Protein AF-A0ABD0PZW1-F1 (afdb_monomer)

Sequence (66 aa):
ENLLMRIHFHISDETKEDICTAKHCIPHQKFAMTLFEQCVCNNCGATSDPLPFIQMVHYISTTSLW

Solvent-accessible surface area (backbone atoms only — not comparable to full-atom values): 4304 Å² total; per-residue (Å²): 137,61,70,53,59,57,51,36,23,70,65,48,79,65,48,85,59,78,79,69,82,55,94,76,28,58,42,62,74,76,40,42,45,83,45,68,51,64,56,65,38,91,88,77,68,52,64,54,78,71,45,77,47,63,45,64,73,82,88,69,57,76,80,73,78,107

Structure (mmCIF, N/CA/C/O backbone):
data_AF-A0ABD0PZW1-F1
#
_entry.id   AF-A0ABD0PZW1-F1
#
loop_
_atom_site.group_PDB
_atom_site.id
_atom_site.type_symbol
_atom_site.label_atom_id
_atom_site.label_alt_id
_atom_site.label_comp_id
_atom_site.label_asym_id
_atom_site.label_entity_id
_atom_site.label_seq_id
_atom_site.pdbx_PDB_ins_code
_atom_site.Cartn_x
_atom_site.Cartn_y
_atom_site.Cartn_z
_atom_site.occupancy
_atom_site.B_iso_or_equiv
_atom_site.auth_seq_id
_atom_site.auth_comp_id
_atom_site.auth_asym_id
_atom_site.auth_atom_id
_atom_site.pdbx_PDB_model_num
ATOM 1 N N . GLU A 1 1 ? -1.050 -13.971 -7.075 1.00 52.78 1 GLU A N 1
ATOM 2 C CA . GLU A 1 1 ? 0.202 -13.189 -6.964 1.00 52.78 1 GLU A CA 1
ATOM 3 C C . GLU A 1 1 ? -0.009 -11.827 -7.632 1.00 52.78 1 GLU A C 1
ATOM 5 O O . GLU A 1 1 ? -0.606 -11.799 -8.702 1.00 52.78 1 GLU A O 1
ATOM 10 N N . ASN A 1 2 ? 0.358 -10.710 -6.987 1.00 74.56 2 ASN A N 1
ATOM 11 C CA . ASN A 1 2 ? 0.050 -9.344 -7.450 1.00 74.56 2 ASN A CA 1
ATOM 12 C C . ASN A 1 2 ? 1.197 -8.802 -8.332 1.00 74.56 2 ASN A C 1
ATOM 14 O O . ASN A 1 2 ? 2.351 -8.780 -7.905 1.00 74.56 2 ASN A O 1
ATOM 18 N N . LEU A 1 3 ? 0.890 -8.355 -9.556 1.00 85.94 3 LEU A N 1
ATOM 19 C CA . LEU A 1 3 ? 1.876 -7.809 -10.503 1.00 85.94 3 LEU A CA 1
ATOM 20 C C . LEU A 1 3 ? 2.682 -6.639 -9.911 1.00 85.94 3 LEU A C 1
ATOM 22 O O . LEU A 1 3 ? 3.888 -6.549 -10.135 1.00 85.94 3 LEU A O 1
ATOM 26 N N . LEU A 1 4 ? 2.038 -5.769 -9.130 1.00 89.00 4 LEU A N 1
ATOM 27 C CA . 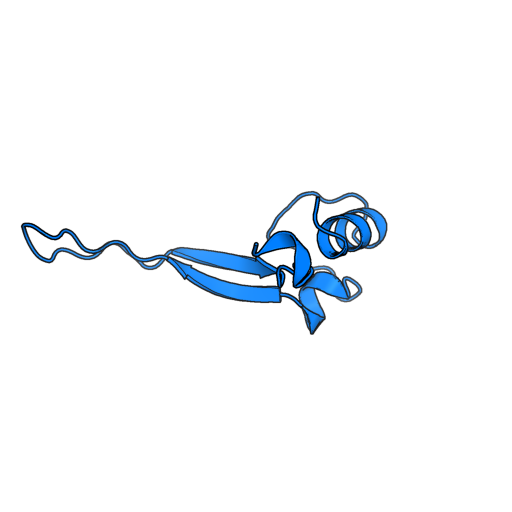LEU A 1 4 ? 2.681 -4.613 -8.507 1.00 89.00 4 LEU A CA 1
ATOM 28 C C . LEU A 1 4 ? 3.716 -5.030 -7.454 1.00 89.00 4 LEU A C 1
ATOM 30 O O . LEU A 1 4 ? 4.770 -4.404 -7.386 1.00 89.00 4 LEU A O 1
ATOM 34 N N . MET A 1 5 ? 3.476 -6.124 -6.714 1.00 86.88 5 MET A N 1
ATOM 35 C CA . MET A 1 5 ? 4.459 -6.687 -5.771 1.00 86.88 5 MET A CA 1
ATOM 36 C C . MET A 1 5 ? 5.708 -7.196 -6.496 1.00 86.88 5 MET A C 1
ATOM 38 O O . MET A 1 5 ? 6.821 -6.959 -6.035 1.00 86.88 5 MET A O 1
ATOM 42 N N . ARG A 1 6 ? 5.544 -7.848 -7.656 1.00 87.62 6 ARG A N 1
ATOM 43 C CA . ARG A 1 6 ? 6.685 -8.310 -8.466 1.00 87.62 6 ARG A CA 1
ATOM 44 C C . ARG A 1 6 ? 7.517 -7.136 -8.977 1.00 87.62 6 ARG A C 1
ATOM 46 O O . ARG A 1 6 ? 8.740 -7.177 -8.910 1.00 87.62 6 ARG A O 1
ATOM 53 N N . ILE A 1 7 ? 6.862 -6.076 -9.454 1.00 89.50 7 ILE A N 1
ATOM 54 C CA . ILE A 1 7 ? 7.554 -4.857 -9.892 1.00 89.50 7 ILE A CA 1
ATOM 55 C C . ILE A 1 7 ? 8.272 -4.201 -8.708 1.00 89.50 7 ILE A C 1
ATOM 57 O O . ILE A 1 7 ? 9.446 -3.871 -8.842 1.00 89.50 7 ILE A O 1
ATOM 61 N N . HIS A 1 8 ? 7.603 -4.046 -7.559 1.00 90.88 8 HIS A N 1
ATOM 62 C CA . HIS A 1 8 ? 8.184 -3.463 -6.346 1.00 90.88 8 HIS A CA 1
ATOM 63 C C . HIS A 1 8 ? 9.464 -4.191 -5.940 1.00 90.88 8 HIS A C 1
ATOM 65 O O . HIS A 1 8 ? 10.491 -3.529 -5.789 1.00 90.88 8 HIS A O 1
ATOM 71 N N . PHE A 1 9 ? 9.412 -5.522 -5.852 1.00 89.50 9 PHE A N 1
ATOM 72 C CA . PHE A 1 9 ? 10.557 -6.351 -5.492 1.00 89.50 9 PHE A CA 1
ATOM 73 C C . PHE A 1 9 ? 11.759 -6.073 -6.403 1.00 89.50 9 PHE A C 1
ATOM 75 O O . PHE A 1 9 ? 12.848 -5.783 -5.925 1.00 89.50 9 PHE A O 1
ATOM 82 N N . HIS A 1 10 ? 11.565 -6.062 -7.723 1.00 89.06 10 HIS A N 1
ATOM 83 C CA . HIS A 1 10 ? 12.679 -5.872 -8.654 1.00 89.06 10 HIS A CA 1
ATOM 84 C C . HIS A 1 10 ? 13.243 -4.451 -8.683 1.00 89.06 10 HIS A C 1
ATOM 86 O O . HIS A 1 10 ? 14.439 -4.283 -8.898 1.00 89.06 10 HIS A O 1
ATOM 92 N N . ILE A 1 11 ? 12.409 -3.424 -8.504 1.00 89.19 11 ILE A N 1
ATOM 93 C CA . ILE A 1 11 ? 12.886 -2.038 -8.603 1.00 89.19 11 ILE A CA 1
ATOM 94 C C . ILE A 1 11 ? 13.346 -1.464 -7.269 1.00 89.19 11 ILE A C 1
ATOM 96 O O . ILE A 1 11 ? 14.011 -0.444 -7.292 1.00 89.19 11 ILE A O 1
ATOM 100 N N . SER A 1 12 ? 12.992 -2.077 -6.137 1.00 85.88 12 SER A N 1
ATOM 101 C CA . SER A 1 12 ? 13.283 -1.561 -4.789 1.00 85.88 12 SER A CA 1
ATOM 102 C C . SER A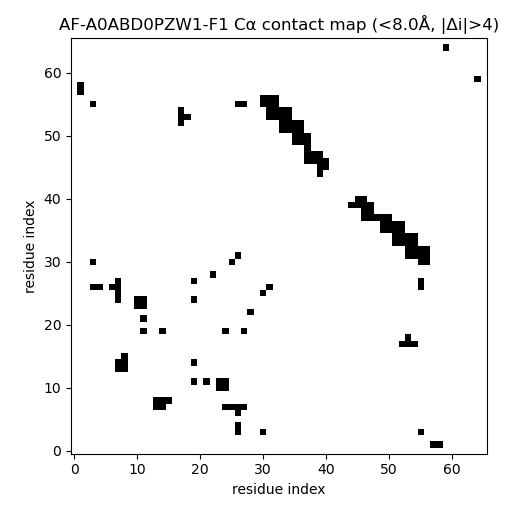 1 12 ? 14.397 -2.353 -4.102 1.00 85.88 12 SER A C 1
ATOM 104 O O . SER A 1 12 ? 14.342 -2.540 -2.890 1.00 85.88 12 SER A O 1
ATOM 106 N N . ASP A 1 13 ? 15.367 -2.845 -4.877 1.00 80.62 13 ASP A N 1
ATOM 107 C CA . ASP A 1 13 ? 16.513 -3.630 -4.389 1.00 80.62 13 ASP A CA 1
ATOM 108 C C . ASP A 1 13 ? 16.106 -4.908 -3.630 1.00 80.62 13 ASP A C 1
ATOM 110 O O . ASP A 1 13 ? 16.607 -5.208 -2.553 1.00 80.62 13 ASP A O 1
ATOM 114 N N . GLU A 1 14 ? 15.116 -5.637 -4.157 1.00 72.62 14 GLU A N 1
ATOM 115 C CA . GLU A 1 14 ? 14.616 -6.899 -3.585 1.00 72.62 14 GLU A CA 1
ATOM 116 C C . GLU A 1 14 ? 14.047 -6.779 -2.158 1.00 72.62 14 GLU A C 1
ATOM 118 O O . GLU A 1 14 ? 13.839 -7.780 -1.463 1.00 72.62 14 GLU A O 1
ATOM 123 N N . THR A 1 15 ? 13.717 -5.559 -1.724 1.00 71.25 15 THR A N 1
ATOM 124 C CA . THR A 1 15 ? 13.017 -5.336 -0.457 1.00 71.25 15 THR A CA 1
ATOM 125 C C . THR A 1 15 ? 11.619 -5.954 -0.505 1.00 71.25 15 THR A C 1
ATOM 127 O O . THR A 1 15 ? 10.884 -5.826 -1.484 1.00 71.25 15 THR A O 1
ATOM 130 N N . LYS A 1 16 ? 11.267 -6.681 0.561 1.00 67.88 16 LYS A N 1
ATOM 131 C CA . LYS A 1 16 ? 9.942 -7.296 0.764 1.00 67.88 16 LYS A CA 1
ATOM 132 C C . LYS A 1 16 ? 9.114 -6.551 1.811 1.00 67.88 16 LYS A C 1
ATOM 134 O O . LYS A 1 16 ? 8.141 -7.100 2.315 1.00 67.88 16 LYS A O 1
ATOM 139 N N . GLU A 1 17 ? 9.547 -5.356 2.197 1.00 70.50 17 GLU A N 1
ATOM 140 C CA . GLU A 1 17 ? 8.872 -4.583 3.230 1.00 70.50 17 GLU A CA 1
ATOM 141 C C . GLU A 1 17 ? 7.684 -3.827 2.640 1.00 70.50 17 GLU A C 1
ATOM 143 O O . GLU A 1 17 ? 7.809 -3.149 1.621 1.00 70.50 17 GLU A O 1
ATOM 148 N N . ASP A 1 18 ? 6.551 -3.875 3.342 1.00 66.75 18 ASP A N 1
ATOM 149 C CA . ASP A 1 18 ? 5.364 -3.075 3.015 1.00 66.75 18 ASP A CA 1
ATOM 150 C C . ASP A 1 18 ? 5.631 -1.563 3.161 1.00 66.75 18 ASP A C 1
ATOM 152 O O . ASP A 1 18 ? 4.888 -0.726 2.649 1.00 66.75 18 ASP A O 1
ATOM 156 N N . ILE A 1 19 ? 6.724 -1.197 3.841 1.00 73.19 19 ILE A N 1
ATOM 157 C CA . ILE A 1 19 ? 7.177 0.180 4.028 1.00 73.19 19 ILE A CA 1
ATOM 158 C C . ILE A 1 19 ? 8.364 0.448 3.100 1.00 73.19 19 ILE A C 1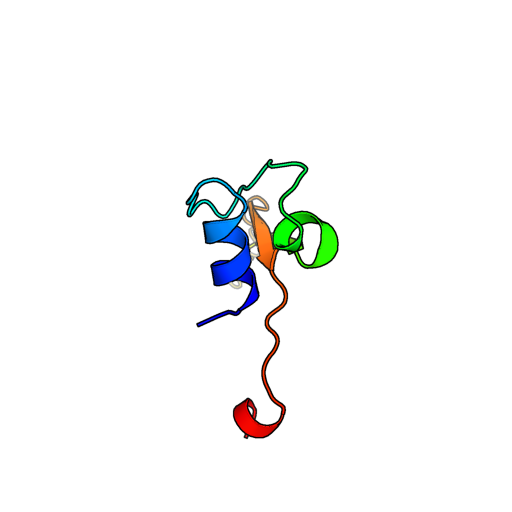
ATOM 160 O O . ILE A 1 19 ? 9.522 0.516 3.504 1.00 73.19 19 ILE A O 1
ATOM 164 N N . CYS A 1 20 ? 8.072 0.640 1.817 1.00 84.00 20 CYS A N 1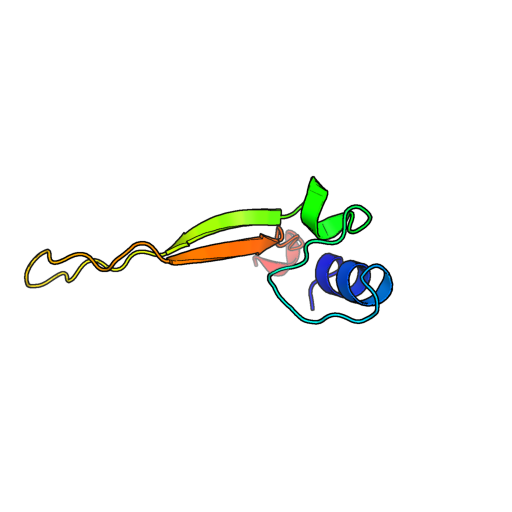
ATOM 165 C CA . CYS A 1 20 ? 9.078 1.068 0.855 1.00 84.00 20 CYS A CA 1
ATOM 166 C C . CYS A 1 20 ? 9.178 2.601 0.811 1.00 84.00 20 CYS A C 1
ATOM 168 O O . CYS A 1 20 ? 8.236 3.293 0.427 1.00 84.00 20 CYS A O 1
ATOM 170 N N . THR A 1 21 ? 10.351 3.149 1.138 1.00 83.75 21 THR A N 1
ATOM 171 C CA . THR A 1 21 ? 10.632 4.600 1.058 1.00 83.75 21 THR A CA 1
ATOM 172 C C . THR A 1 21 ? 11.382 5.001 -0.219 1.00 83.75 21 THR A C 1
ATOM 174 O O . THR A 1 21 ? 11.746 6.166 -0.410 1.00 83.75 21 THR A O 1
ATOM 177 N N . ALA A 1 22 ? 11.606 4.046 -1.128 1.00 86.81 22 ALA A N 1
ATOM 178 C CA . ALA A 1 22 ? 12.348 4.265 -2.358 1.00 86.81 22 ALA A CA 1
ATOM 179 C C . ALA A 1 22 ? 11.606 5.233 -3.294 1.00 86.81 22 ALA A C 1
ATOM 181 O O . ALA A 1 22 ? 10.572 4.915 -3.886 1.00 86.81 22 ALA A O 1
ATOM 182 N N . LYS A 1 23 ? 12.201 6.410 -3.521 1.00 86.31 23 LYS A N 1
ATOM 183 C CA . LYS A 1 23 ? 11.678 7.444 -4.436 1.00 86.31 23 LYS A CA 1
ATOM 184 C C . LYS A 1 23 ? 11.633 7.033 -5.910 1.00 86.31 23 LYS A C 1
ATOM 186 O O . LYS A 1 23 ? 11.169 7.810 -6.736 1.00 86.31 23 LYS A O 1
ATOM 191 N N . HIS A 1 24 ? 12.112 5.846 -6.262 1.00 89.25 24 HIS A N 1
ATOM 192 C CA . HIS A 1 24 ? 11.998 5.279 -7.607 1.00 89.25 24 HIS A CA 1
ATOM 193 C C . HIS A 1 24 ? 10.980 4.128 -7.678 1.00 89.25 24 HIS A C 1
ATOM 195 O O . HIS A 1 24 ? 10.696 3.635 -8.767 1.00 89.25 24 HIS A O 1
ATOM 201 N N . CYS A 1 25 ? 10.386 3.713 -6.550 1.00 91.38 25 CYS A N 1
ATOM 202 C CA . CYS A 1 25 ? 9.405 2.636 -6.530 1.00 91.38 25 CYS A CA 1
ATOM 203 C C . CYS A 1 25 ? 8.036 3.114 -7.047 1.00 91.38 25 CYS A C 1
ATOM 205 O O . CYS A 1 25 ? 7.207 3.640 -6.302 1.00 91.38 25 CYS A O 1
ATOM 207 N N . ILE A 1 26 ? 7.791 2.923 -8.345 1.00 90.69 26 ILE A N 1
ATOM 208 C CA . ILE A 1 26 ? 6.545 3.317 -9.019 1.00 90.69 26 ILE A CA 1
ATOM 209 C C . ILE A 1 26 ? 5.282 2.661 -8.419 1.00 90.69 26 ILE A C 1
ATOM 211 O O . ILE A 1 26 ? 4.303 3.391 -8.237 1.00 90.69 26 ILE A O 1
ATOM 215 N N . PRO A 1 27 ? 5.263 1.355 -8.057 1.00 91.12 27 PRO A N 1
ATOM 216 C CA . PRO A 1 27 ? 4.142 0.730 -7.353 1.00 91.12 27 PRO A CA 1
ATOM 217 C C . PRO A 1 27 ? 3.729 1.499 -6.096 1.00 91.12 27 PRO A C 1
ATOM 219 O O . PRO A 1 27 ? 2.562 1.851 -5.951 1.00 91.12 27 PRO A O 1
ATOM 222 N N . HIS A 1 28 ? 4.695 1.873 -5.254 1.00 89.38 28 HIS A N 1
ATOM 223 C CA . HIS A 1 28 ? 4.423 2.599 -4.013 1.00 89.38 28 HIS A CA 1
ATOM 224 C C . HIS A 1 28 ? 4.033 4.068 -4.231 1.00 89.38 28 HIS A C 1
ATOM 226 O O . HIS A 1 28 ? 3.250 4.616 -3.467 1.00 89.38 28 HIS A O 1
ATOM 232 N N . GLN A 1 29 ? 4.517 4.715 -5.293 1.00 89.56 29 GLN A N 1
ATOM 233 C CA . GLN A 1 29 ? 4.184 6.121 -5.560 1.00 89.56 29 GLN A CA 1
ATOM 234 C C . GLN A 1 29 ? 2.832 6.342 -6.222 1.00 89.56 29 GLN A C 1
ATOM 236 O O . GLN A 1 29 ? 2.244 7.410 -6.074 1.00 89.56 29 GLN A O 1
ATOM 241 N N . LYS A 1 30 ? 2.390 5.391 -7.044 1.00 90.69 30 LYS A N 1
ATOM 242 C CA . LYS A 1 30 ? 1.212 5.581 -7.900 1.00 90.69 30 LYS A CA 1
ATOM 243 C C . LYS A 1 30 ? 0.071 4.632 -7.586 1.00 90.69 30 LYS A C 1
ATOM 245 O O . LYS A 1 30 ? -1.056 4.919 -7.972 1.00 90.69 30 LYS A O 1
ATOM 250 N N . PHE A 1 31 ? 0.360 3.518 -6.922 1.00 90.50 31 PHE A N 1
ATOM 251 C CA . PHE A 1 31 ? -0.599 2.436 -6.738 1.00 90.50 31 PHE A CA 1
ATOM 252 C C . PHE A 1 31 ? -0.723 1.985 -5.287 1.00 90.50 31 PHE A C 1
ATOM 254 O O . PHE A 1 31 ? -1.420 1.005 -5.041 1.00 90.50 31 PHE A O 1
ATOM 261 N N . ALA A 1 32 ? -0.079 2.671 -4.344 1.00 89.19 32 ALA A N 1
ATOM 262 C CA . ALA A 1 32 ? -0.242 2.412 -2.925 1.00 89.19 32 ALA A CA 1
ATOM 263 C C . ALA A 1 32 ? -1.047 3.520 -2.244 1.00 89.19 32 ALA A C 1
ATOM 265 O O . ALA A 1 32 ? -1.010 4.685 -2.641 1.00 89.19 32 ALA A O 1
ATOM 266 N N . MET A 1 33 ? -1.777 3.128 -1.210 1.00 89.81 33 MET A N 1
ATOM 267 C CA . MET A 1 33 ? -2.586 3.992 -0.365 1.00 89.81 33 MET A CA 1
ATOM 268 C C . MET A 1 33 ? -2.263 3.689 1.094 1.00 89.81 33 MET A C 1
ATOM 270 O O . MET A 1 33 ? -2.105 2.527 1.469 1.00 89.81 33 MET A O 1
ATOM 274 N N . THR A 1 34 ? -2.195 4.731 1.918 1.00 89.06 34 THR A N 1
ATOM 275 C CA . THR A 1 34 ? -2.128 4.577 3.371 1.00 89.06 34 THR A CA 1
ATOM 276 C C . THR A 1 34 ? -3.532 4.348 3.914 1.00 89.06 34 THR A C 1
ATOM 278 O O . THR A 1 34 ? -4.424 5.170 3.703 1.00 89.06 34 THR A O 1
ATOM 281 N N . LEU A 1 35 ? -3.715 3.238 4.617 1.00 89.38 35 LEU A N 1
ATOM 282 C CA . LEU A 1 35 ? -4.934 2.872 5.322 1.00 89.38 35 LEU A CA 1
ATOM 283 C C . LEU A 1 35 ? -4.694 2.901 6.828 1.00 89.38 35 LEU A C 1
ATOM 285 O O . LEU A 1 35 ? -3.561 2.772 7.287 1.00 89.38 35 LEU A O 1
ATOM 289 N N . PHE A 1 36 ? -5.774 3.065 7.586 1.00 91.88 36 PHE A N 1
ATOM 290 C CA . PHE A 1 36 ? -5.760 2.986 9.041 1.00 91.88 36 PHE A CA 1
ATOM 291 C C . PHE A 1 36 ? -6.706 1.872 9.462 1.00 91.88 36 PHE A C 1
ATOM 293 O O . PHE A 1 36 ? -7.912 1.956 9.224 1.00 91.88 36 PHE A O 1
ATOM 300 N N . GLU A 1 37 ? -6.157 0.822 10.059 1.00 92.06 37 GLU A N 1
ATOM 301 C CA . GLU A 1 37 ? -6.949 -0.236 10.670 1.00 92.06 37 GLU A CA 1
ATOM 302 C C . GLU A 1 37 ? -7.278 0.149 12.108 1.00 92.06 37 GLU A C 1
ATOM 304 O O . GLU A 1 37 ? -6.406 0.574 12.868 1.00 92.06 37 GLU A O 1
ATOM 309 N N . GLN A 1 38 ? -8.547 0.019 12.483 1.00 94.94 38 GLN A N 1
ATOM 310 C CA . GLN A 1 38 ? -8.994 0.327 13.830 1.00 94.94 38 GLN A CA 1
ATOM 311 C C . GLN A 1 38 ? -10.135 -0.606 14.216 1.00 94.94 38 GLN A C 1
ATOM 313 O O . GLN A 1 38 ? -11.154 -0.688 13.528 1.00 94.94 38 GLN A O 1
ATOM 318 N N . CYS A 1 39 ? -9.968 -1.299 15.336 1.00 93.56 39 CYS A N 1
ATOM 319 C CA . CYS A 1 39 ? -10.951 -2.240 15.844 1.00 93.56 39 CYS A CA 1
ATOM 320 C C . CYS A 1 39 ? -11.828 -1.563 16.893 1.00 93.56 39 CYS A C 1
ATOM 322 O O . CYS A 1 39 ? -11.331 -0.883 17.792 1.00 93.56 39 CYS A O 1
ATOM 324 N N . VAL A 1 40 ? -13.136 -1.796 16.806 1.00 96.50 40 VAL A N 1
ATOM 325 C CA . VAL A 1 40 ? -14.105 -1.360 17.814 1.00 96.50 40 VAL A CA 1
ATOM 326 C C . VAL A 1 40 ? -14.690 -2.594 18.482 1.00 96.50 40 VAL A C 1
ATOM 328 O O . VAL A 1 40 ? -15.177 -3.510 17.819 1.00 96.50 40 VAL A O 1
ATOM 331 N N . CYS A 1 41 ? -14.639 -2.640 19.809 1.00 95.94 41 CYS A N 1
ATOM 332 C CA . CYS A 1 41 ? -15.259 -3.710 20.570 1.00 95.94 41 CYS A CA 1
ATOM 333 C C . CYS A 1 41 ? -16.783 -3.568 20.519 1.00 95.94 41 CYS A C 1
ATOM 335 O O . CYS A 1 41 ? -17.344 -2.647 21.109 1.00 95.94 41 CYS A O 1
ATOM 337 N N . ASN A 1 42 ? -17.471 -4.527 19.898 1.00 95.12 42 ASN A N 1
ATOM 338 C CA . ASN A 1 42 ? -18.935 -4.511 19.790 1.00 95.12 42 ASN A CA 1
ATOM 339 C C . ASN A 1 42 ? -19.663 -4.588 21.146 1.00 95.12 42 ASN A C 1
ATOM 341 O O . ASN A 1 42 ? -20.841 -4.256 21.219 1.00 95.12 42 ASN A O 1
ATOM 345 N N . ASN A 1 43 ? -18.987 -5.033 22.211 1.00 96.19 43 ASN A N 1
ATOM 346 C CA . ASN A 1 43 ? -19.599 -5.198 23.530 1.00 96.19 43 ASN A CA 1
ATOM 347 C C . ASN A 1 43 ? -19.467 -3.958 24.431 1.00 96.19 43 ASN A C 1
ATOM 349 O O . ASN A 1 43 ? -20.378 -3.669 25.198 1.00 96.19 43 ASN A O 1
ATOM 353 N N . CYS A 1 44 ? -18.341 -3.236 24.375 1.00 96.25 44 CYS A N 1
ATOM 354 C CA . CYS A 1 44 ? -18.094 -2.072 25.241 1.00 96.25 44 CYS A CA 1
ATOM 355 C C . CYS A 1 44 ? -17.846 -0.758 24.489 1.00 96.25 44 CYS A C 1
ATOM 357 O O . CYS A 1 44 ? -17.696 0.279 25.127 1.00 96.25 44 CYS A O 1
ATOM 359 N N . GLY A 1 45 ? -17.777 -0.784 23.156 1.00 95.31 45 GLY A N 1
ATOM 360 C CA . GLY A 1 45 ? -17.512 0.394 22.328 1.00 95.31 45 GLY A CA 1
ATOM 361 C C . GLY A 1 45 ? -16.083 0.931 22.427 1.00 95.31 45 GLY A C 1
ATOM 362 O O . GLY A 1 45 ? -15.798 1.975 21.849 1.00 95.31 45 GLY A O 1
ATOM 3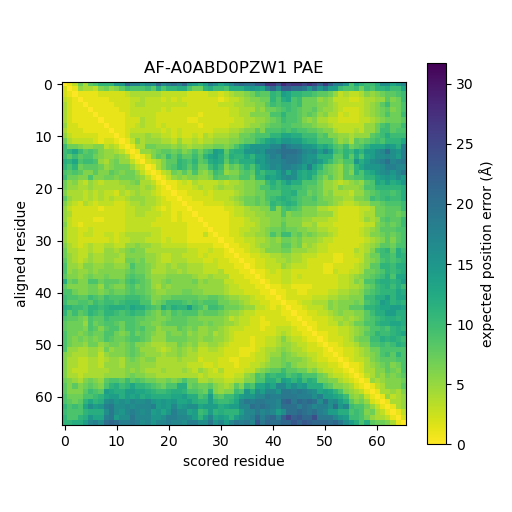63 N N . ALA A 1 46 ? -15.185 0.249 23.148 1.00 96.50 46 ALA A N 1
ATOM 364 C CA . ALA A 1 46 ? -13.781 0.634 23.210 1.00 96.50 46 ALA A CA 1
ATOM 365 C C . ALA A 1 46 ? -13.127 0.481 21.834 1.00 96.50 46 ALA A C 1
ATOM 367 O O . ALA A 1 46 ? -13.340 -0.518 21.142 1.00 96.50 46 ALA A O 1
ATOM 368 N N . THR A 1 47 ? -12.309 1.459 21.476 1.00 96.56 47 THR A N 1
ATOM 369 C CA . THR A 1 47 ? -11.643 1.548 20.181 1.00 96.56 47 THR A CA 1
ATOM 370 C C . THR A 1 47 ? -10.142 1.364 20.378 1.00 96.56 47 THR A C 1
ATOM 372 O O . THR A 1 47 ? -9.578 1.951 21.300 1.00 96.56 47 THR A O 1
ATOM 375 N N . SER A 1 48 ? -9.501 0.553 19.535 1.00 95.38 48 SER A N 1
ATOM 376 C CA . SER A 1 48 ? -8.039 0.463 19.491 1.00 95.38 48 SER A CA 1
ATOM 377 C C . SER A 1 48 ? -7.412 1.750 18.953 1.00 95.38 48 SER A C 1
ATOM 379 O O . SER A 1 48 ? -8.074 2.537 18.275 1.00 95.38 48 SER A O 1
ATOM 381 N N . ASP A 1 49 ? -6.112 1.922 19.180 1.00 95.56 49 ASP A N 1
ATOM 382 C CA . ASP A 1 49 ? -5.342 2.922 18.444 1.00 95.56 49 ASP A CA 1
ATOM 383 C C . ASP A 1 49 ? -5.368 2.605 16.934 1.00 95.56 49 ASP A C 1
ATOM 385 O O . ASP A 1 49 ? -5.359 1.423 16.559 1.00 95.56 49 ASP A O 1
ATOM 389 N N . PRO A 1 50 ? -5.422 3.626 16.060 1.00 92.38 50 PRO A N 1
ATOM 390 C CA . PRO A 1 50 ? -5.375 3.425 14.620 1.00 92.38 50 PRO A CA 1
ATOM 391 C C . PRO A 1 50 ? -3.979 2.964 14.196 1.00 92.38 50 PRO A C 1
ATOM 393 O O . PRO A 1 50 ? -2.980 3.639 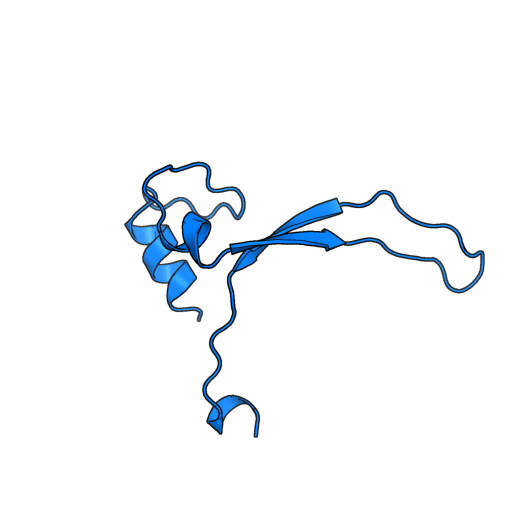14.453 1.00 92.38 50 PRO A O 1
ATOM 396 N N . LEU A 1 51 ? -3.914 1.831 13.500 1.00 90.25 51 LEU A N 1
ATOM 397 C CA . LEU A 1 51 ? -2.676 1.266 12.971 1.00 90.25 51 LEU A CA 1
ATOM 398 C C . LEU A 1 51 ? -2.536 1.622 11.485 1.00 90.25 51 LEU A C 1
ATOM 400 O O . LEU A 1 51 ? -3.339 1.155 10.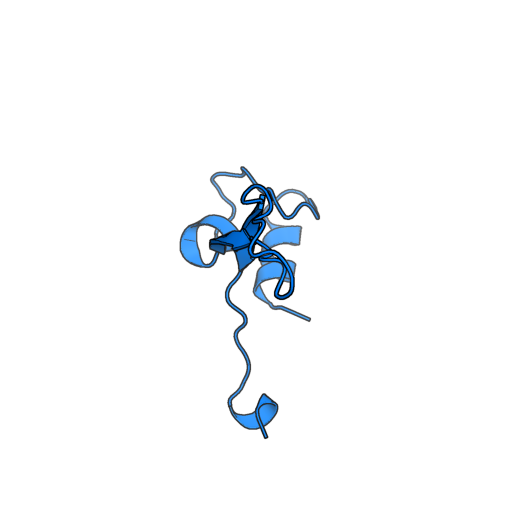671 1.00 90.25 51 LEU A O 1
ATOM 404 N N . PRO A 1 52 ? -1.551 2.457 11.104 1.00 90.12 52 PRO A N 1
ATOM 405 C CA . PRO A 1 52 ? -1.321 2.782 9.707 1.00 90.12 52 PRO A CA 1
ATOM 406 C C . PRO A 1 52 ? -0.638 1.619 8.985 1.00 90.12 52 PRO A C 1
ATOM 408 O O . PRO A 1 52 ? 0.351 1.071 9.470 1.00 90.12 52 PRO A O 1
ATOM 411 N N . PHE A 1 53 ? -1.107 1.300 7.784 1.00 87.50 53 PHE A N 1
ATOM 412 C CA . PHE A 1 53 ? -0.423 0.381 6.878 1.00 87.50 53 PHE A CA 1
ATOM 413 C C . PHE A 1 53 ? -0.557 0.841 5.427 1.00 87.50 53 PHE A C 1
ATOM 415 O O . PHE A 1 53 ? -1.431 1.638 5.078 1.00 87.50 53 PHE A O 1
ATOM 422 N N . ILE A 1 54 ? 0.346 0.363 4.576 1.00 86.50 54 ILE A N 1
ATOM 423 C CA . ILE A 1 54 ? 0.363 0.676 3.150 1.00 86.50 54 ILE A CA 1
ATOM 424 C C . ILE A 1 54 ? -0.236 -0.509 2.399 1.00 86.50 54 ILE A C 1
ATOM 426 O O . ILE A 1 54 ? 0.197 -1.644 2.573 1.00 86.50 54 ILE A O 1
ATOM 430 N N . GLN A 1 55 ? -1.223 -0.247 1.545 1.00 85.88 55 GLN A N 1
ATOM 431 C CA . GLN A 1 55 ? -1.821 -1.265 0.690 1.00 85.88 55 GLN A CA 1
ATOM 432 C C . GLN A 1 55 ? -1.742 -0.850 -0.774 1.00 85.88 55 GLN A C 1
ATOM 434 O O . GLN A 1 55 ? -2.139 0.255 -1.147 1.00 85.88 55 GLN A O 1
ATOM 439 N N . MET A 1 56 ? -1.243 -1.754 -1.617 1.00 88.06 56 MET A N 1
ATOM 440 C CA . MET A 1 56 ? -1.280 -1.578 -3.066 1.00 88.06 56 MET A CA 1
ATOM 441 C C . MET A 1 56 ? -2.638 -1.955 -3.643 1.00 88.06 56 MET A C 1
ATOM 443 O O . MET A 1 56 ? -3.318 -2.831 -3.125 1.00 88.06 56 MET A O 1
ATOM 447 N N . VAL A 1 57 ? -3.024 -1.333 -4.754 1.00 85.62 57 VAL A N 1
ATOM 448 C CA . VAL A 1 57 ? -4.258 -1.669 -5.470 1.00 85.62 57 VAL A CA 1
ATOM 449 C C . VAL A 1 57 ? -4.211 -3.121 -5.960 1.00 8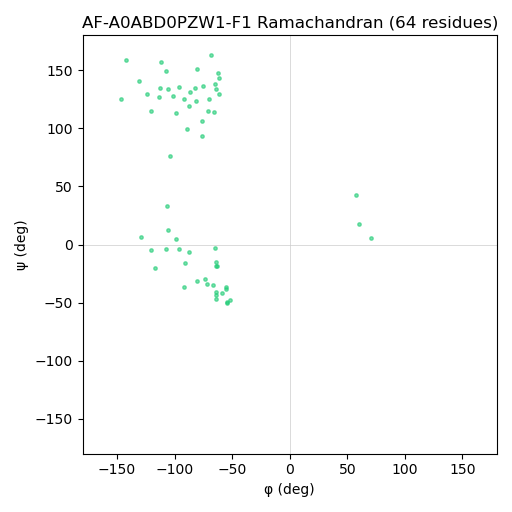5.62 57 VAL A C 1
ATOM 451 O O . VAL A 1 57 ? -3.267 -3.561 -6.620 1.00 85.62 57 VAL A O 1
ATOM 454 N N . HIS A 1 58 ? -5.265 -3.881 -5.667 1.00 79.44 58 HIS A N 1
ATOM 455 C CA . HIS A 1 58 ? -5.444 -5.230 -6.192 1.00 79.44 58 HIS A CA 1
ATOM 456 C C . HIS A 1 58 ? -6.196 -5.156 -7.521 1.00 79.44 58 HIS A C 1
ATOM 458 O O . HIS A 1 58 ? -7.419 -5.041 -7.553 1.00 79.44 58 HIS A O 1
ATOM 464 N N . TYR A 1 59 ? -5.464 -5.239 -8.632 1.00 70.25 59 TYR A N 1
ATOM 465 C CA . TYR A 1 59 ? -6.082 -5.462 -9.935 1.00 70.25 59 TYR A CA 1
ATOM 466 C C . TYR A 1 59 ? -6.494 -6.927 -10.046 1.00 70.25 59 TYR A C 1
ATOM 468 O O . TYR A 1 59 ? -5.660 -7.817 -10.211 1.00 70.25 59 TYR A O 1
ATOM 476 N N . ILE A 1 60 ? -7.794 -7.163 -9.944 1.00 70.44 60 ILE A N 1
ATOM 477 C CA . ILE A 1 60 ? -8.420 -8.457 -10.190 1.00 70.44 60 ILE A CA 1
ATOM 478 C C . ILE A 1 60 ? -9.141 -8.397 -11.531 1.00 70.44 60 ILE A C 1
ATOM 480 O O . ILE A 1 60 ? -9.820 -7.417 -11.841 1.00 70.44 60 ILE A O 1
ATOM 484 N N . SER A 1 61 ? -8.953 -9.427 -12.359 1.00 63.28 61 SER A N 1
ATOM 485 C CA . SER A 1 61 ? -9.719 -9.539 -13.599 1.00 63.28 61 SER A CA 1
ATOM 486 C C . SER A 1 61 ? -11.201 -9.674 -13.255 1.00 63.28 61 SER A C 1
ATOM 488 O O . SER A 1 61 ? -11.538 -10.282 -12.238 1.00 63.28 61 SER A O 1
ATOM 490 N N . THR A 1 62 ? -12.093 -9.150 -14.097 1.00 72.50 62 THR A N 1
ATOM 491 C CA . THR A 1 62 ? -13.537 -9.331 -13.892 1.00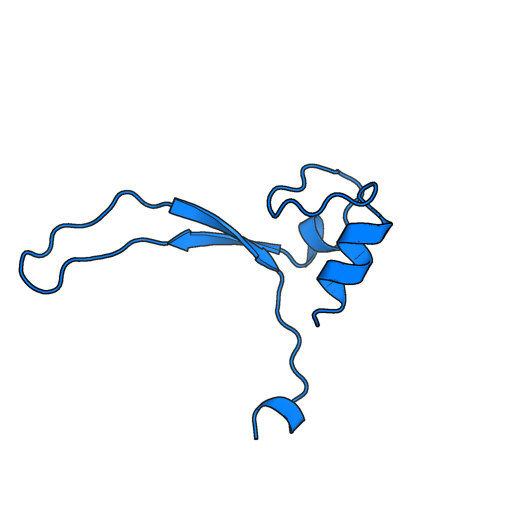 72.50 62 THR A CA 1
ATOM 492 C C . THR A 1 62 ? -13.891 -10.808 -13.790 1.00 72.50 62 THR A C 1
ATOM 494 O O . THR A 1 62 ? -14.694 -11.156 -12.943 1.00 72.50 62 THR A O 1
ATOM 497 N N . THR A 1 63 ? -13.223 -11.680 -14.551 1.00 77.06 63 THR A N 1
ATOM 498 C CA . THR A 1 63 ? -13.350 -13.145 -14.484 1.00 77.06 63 THR A CA 1
ATOM 499 C C . THR A 1 63 ? -12.908 -13.776 -13.160 1.00 77.06 63 THR A C 1
ATOM 501 O O . THR A 1 63 ? -13.297 -14.900 -12.890 1.00 77.06 63 THR A O 1
ATOM 504 N N . SER A 1 64 ? -12.117 -13.090 -12.328 1.00 67.62 64 SER A N 1
ATOM 505 C CA . SER A 1 64 ? -11.687 -13.575 -11.003 1.00 67.62 64 SER A CA 1
ATOM 506 C C . SER A 1 64 ? -12.671 -13.239 -9.872 1.00 67.62 64 SER A C 1
ATOM 508 O O . SER A 1 64 ? -12.433 -13.645 -8.739 1.00 67.62 64 SER A O 1
ATOM 510 N N . LEU A 1 65 ? -13.720 -12.459 -10.158 1.00 69.62 65 LEU A N 1
ATOM 511 C CA . LEU A 1 65 ? -14.790 -12.086 -9.220 1.00 69.62 65 LEU A CA 1
ATOM 512 C C . LEU A 1 65 ? -16.039 -12.981 -9.336 1.00 69.62 65 LEU A C 1
ATOM 514 O O . LEU A 1 65 ? -16.986 -12.776 -8.576 1.00 69.62 65 LEU A O 1
ATOM 518 N N . TRP A 1 66 ? -16.046 -13.917 -10.292 1.00 45.72 66 TRP A N 1
ATOM 519 C CA . TRP A 1 66 ? -17.117 -14.893 -10.520 1.00 45.72 66 TRP A CA 1
ATOM 520 C C . TRP A 1 66 ? -16.767 -16.249 -9.917 1.00 45.72 66 TRP A C 1
ATOM 522 O O . TRP A 1 66 ? -15.566 -16.608 -9.943 1.00 45.72 66 TRP A O 1
#

Foldseek 3Di:
DAPLQVQQCVQQVNDPDQDRPDPRSPQQPPFKDKDWDKDADPPPRDIDDTDITIDGDGDDDPVNVD

Mean predicted aligned error: 6.66 Å

Secondary structure (DSSP, 8-state):
--HHHHHHHHHTTT---S----TT-HHHHHSEEEEEE--B-TTT--BPPPEEEEEE-----GGG--

pLDDT: mean 84.67, std 10.84, range [45.72, 96.56]

Radius of gyration: 15.7 Å; Cα contacts (8 Å, |Δi|>4): 74; chains: 1; bounding box: 36×22×40 Å

Nearest PDB structures (foldseek):
  3jv0-assembly1_A-2  TM=6.792E-01  e=5.201E-01  Mus musculus
  3jss-assembly1_A-2  TM=4.961E-01  e=2.505E-01  Mus musculus
  1zk9-assembly1_A-2  TM=5.160E-01  e=4.554E-01  Mus musculus
  3juz-assembly1_A-2  TM=4.763E-01  e=6.783E-01  Mus musculus
  1zka-assembly1_A-2  TM=5.010E-01  e=8.846E-01  Mus musculus

InterPro domains:
  IPR052398 Ubiquitin carboxyl-terminal hydrolase 53/54 [PTHR22975] (1-65)

Organism: Cirrhinus mrigala (NCBI:txid683832)